Protein AF-A0AAU8P8X8-F1 (afdb_monomer_lite)

Structure (mmCIF, N/CA/C/O backbone):
data_AF-A0AAU8P8X8-F1
#
_entry.id   AF-A0AAU8P8X8-F1
#
loop_
_atom_site.group_PDB
_atom_site.id
_atom_site.type_symbol
_atom_site.label_atom_id
_atom_site.label_alt_id
_atom_site.label_comp_id
_atom_site.label_asym_id
_atom_site.label_entity_id
_atom_site.label_seq_id
_atom_site.pdbx_PDB_ins_code
_atom_site.Cartn_x
_atom_site.Cartn_y
_atom_site.Cartn_z
_atom_site.occupancy
_atom_site.B_iso_or_equiv
_atom_site.auth_seq_id
_atom_site.auth_comp_id
_atom_site.auth_asym_id
_atom_site.auth_atom_id
_atom_site.pdbx_PDB_model_num
ATOM 1 N N . MET A 1 1 ? 14.421 7.468 -4.360 1.00 75.25 1 MET A N 1
ATOM 2 C CA . MET A 1 1 ? 14.892 6.164 -4.873 1.00 75.25 1 MET A CA 1
ATOM 3 C C . MET A 1 1 ? 14.722 5.096 -3.799 1.00 75.25 1 MET A C 1
ATOM 5 O O . MET A 1 1 ? 15.163 5.317 -2.673 1.00 75.25 1 MET A O 1
ATOM 9 N N . LYS A 1 2 ? 14.076 3.968 -4.122 1.00 85.50 2 LYS A N 1
ATOM 10 C CA . LYS A 1 2 ? 13.924 2.804 -3.226 1.00 85.50 2 LYS A CA 1
ATOM 11 C C . LYS A 1 2 ? 15.064 1.788 -3.451 1.00 85.50 2 LYS A C 1
ATOM 13 O O . LYS A 1 2 ? 15.650 1.798 -4.534 1.00 85.50 2 LYS A O 1
ATOM 18 N N . PRO A 1 3 ? 15.394 0.924 -2.474 1.00 87.62 3 PRO A N 1
ATOM 19 C CA . PRO A 1 3 ? 16.384 -0.136 -2.674 1.00 87.62 3 PRO A CA 1
ATOM 20 C C . PRO A 1 3 ? 15.912 -1.183 -3.694 1.00 87.62 3 PRO A C 1
ATOM 22 O O . PRO A 1 3 ? 14.714 -1.343 -3.916 1.00 87.62 3 PRO A O 1
ATOM 25 N N . ASP A 1 4 ? 16.860 -1.901 -4.301 1.00 87.75 4 ASP A N 1
ATOM 26 C CA . ASP A 1 4 ? 16.563 -2.881 -5.357 1.00 87.75 4 ASP A CA 1
ATOM 27 C C . ASP A 1 4 ? 16.026 -4.213 -4.836 1.00 87.75 4 ASP A C 1
ATOM 29 O O . ASP A 1 4 ? 15.094 -4.784 -5.393 1.00 87.75 4 ASP A O 1
ATOM 33 N N . TYR A 1 5 ? 16.620 -4.705 -3.746 1.00 92.25 5 TYR A N 1
ATOM 34 C CA . TYR A 1 5 ? 16.366 -6.040 -3.200 1.00 92.25 5 TYR A CA 1
ATOM 35 C C . TYR A 1 5 ? 16.550 -7.183 -4.219 1.00 92.25 5 TYR A C 1
ATOM 37 O O . TYR A 1 5 ? 15.920 -8.233 -4.091 1.00 92.25 5 TYR A O 1
ATOM 45 N N . ASP A 1 6 ? 17.406 -7.011 -5.233 1.00 90.50 6 ASP A N 1
ATOM 46 C CA . ASP A 1 6 ? 17.715 -8.047 -6.235 1.00 90.50 6 ASP A CA 1
ATOM 47 C C . ASP A 1 6 ? 18.269 -9.331 -5.613 1.00 90.50 6 ASP A C 1
ATOM 49 O O . ASP A 1 6 ? 17.989 -10.433 -6.084 1.00 90.50 6 ASP A O 1
ATOM 53 N N . ASP A 1 7 ? 19.006 -9.214 -4.512 1.00 93.62 7 ASP A N 1
ATOM 54 C CA . ASP A 1 7 ? 19.507 -10.342 -3.731 1.00 93.62 7 ASP A CA 1
ATOM 55 C C . ASP A 1 7 ? 18.378 -11.223 -3.167 1.00 93.62 7 ASP A C 1
ATOM 57 O O . ASP A 1 7 ? 18.555 -12.436 -3.031 1.00 93.62 7 ASP A O 1
ATOM 61 N N . ILE A 1 8 ? 17.213 -10.631 -2.888 1.00 93.44 8 ILE A N 1
ATOM 62 C CA . ILE A 1 8 ? 16.004 -11.318 -2.420 1.00 93.44 8 ILE A CA 1
ATOM 63 C C . ILE A 1 8 ? 15.128 -11.744 -3.608 1.00 93.44 8 ILE A C 1
ATOM 65 O O . ILE A 1 8 ? 14.760 -12.918 -3.701 1.00 93.44 8 ILE A O 1
ATOM 69 N N . LYS A 1 9 ? 14.822 -10.825 -4.538 1.00 93.00 9 LYS A N 1
ATOM 70 C CA . LYS A 1 9 ? 13.956 -11.077 -5.710 1.00 93.00 9 LYS A CA 1
ATOM 71 C C . LYS A 1 9 ? 14.508 -12.190 -6.603 1.00 93.00 9 LYS A C 1
ATOM 73 O O . LYS A 1 9 ? 13.758 -13.050 -7.046 1.00 93.00 9 LYS A O 1
ATOM 78 N N . SER A 1 10 ? 15.827 -12.256 -6.800 1.00 93.62 10 SER A N 1
ATOM 79 C CA . SER A 1 10 ? 16.460 -13.325 -7.594 1.00 93.62 10 SER A CA 1
ATOM 80 C C . SER A 1 10 ? 16.278 -14.731 -7.008 1.00 93.62 10 SER A C 1
ATOM 82 O O . SER A 1 10 ? 16.434 -15.715 -7.727 1.00 93.62 10 SER A O 1
ATOM 84 N N . ARG A 1 11 ? 15.949 -14.843 -5.713 1.00 95.81 11 ARG A N 1
ATOM 85 C CA . ARG A 1 11 ? 15.767 -16.123 -5.009 1.00 95.81 11 ARG A CA 1
ATOM 86 C C . ARG A 1 11 ? 14.304 -16.517 -4.852 1.00 95.81 11 ARG A C 1
ATOM 88 O O . ARG A 1 11 ? 14.003 -17.706 -4.873 1.00 95.81 11 ARG A O 1
ATOM 95 N N . LEU A 1 12 ? 13.426 -15.538 -4.640 1.00 95.19 12 LEU A N 1
ATOM 96 C CA . LEU A 1 12 ? 12.013 -15.760 -4.306 1.00 95.19 12 LEU A CA 1
ATOM 97 C C . LEU A 1 12 ? 11.048 -15.381 -5.441 1.00 95.19 12 LEU A C 1
ATOM 99 O O . LEU A 1 12 ? 9.869 -15.713 -5.364 1.00 95.19 12 LEU A O 1
ATOM 103 N N . GLY A 1 13 ? 11.544 -14.747 -6.506 1.00 94.12 13 GLY A N 1
ATOM 104 C CA . GLY A 1 13 ? 10.750 -14.284 -7.640 1.00 94.12 13 GLY A CA 1
ATOM 105 C C . GLY A 1 13 ? 10.164 -12.888 -7.433 1.00 94.12 13 GLY A C 1
ATOM 106 O O . GLY A 1 13 ? 10.680 -12.078 -6.663 1.00 94.12 13 GLY A O 1
ATOM 107 N N . GLU A 1 14 ? 9.083 -12.599 -8.159 1.00 93.06 14 GLU A N 1
ATOM 108 C CA . GLU A 1 14 ? 8.355 -11.335 -8.033 1.00 93.06 14 GLU A CA 1
ATOM 109 C C . GLU A 1 14 ? 7.545 -11.310 -6.723 1.00 93.06 14 GLU A C 1
ATOM 111 O O . GLU A 1 14 ? 6.851 -12.283 -6.411 1.00 93.06 14 GLU A O 1
ATOM 116 N N . PRO A 1 15 ? 7.617 -10.222 -5.941 1.00 96.50 15 PRO A N 1
ATOM 117 C CA . PRO A 1 15 ? 6.868 -10.103 -4.698 1.00 96.50 15 PRO A CA 1
ATOM 118 C C . PRO A 1 15 ? 5.374 -9.887 -4.943 1.00 96.50 15 PRO A C 1
ATOM 120 O O . PRO A 1 15 ? 4.956 -9.349 -5.968 1.00 96.50 15 PRO A O 1
ATOM 123 N N . LEU A 1 16 ? 4.564 -10.254 -3.950 1.00 97.69 16 LEU A N 1
ATOM 124 C CA . LEU A 1 16 ? 3.117 -10.035 -3.971 1.00 97.69 16 LEU A CA 1
ATOM 125 C C . LEU A 1 16 ? 2.761 -8.564 -3.737 1.00 97.69 16 LEU A C 1
ATOM 127 O O . LEU A 1 16 ? 1.784 -8.068 -4.290 1.00 97.69 16 LEU A O 1
ATOM 131 N N . TRP A 1 17 ? 3.533 -7.878 -2.895 1.00 97.94 17 TRP A N 1
ATOM 132 C CA . TRP A 1 17 ? 3.384 -6.453 -2.609 1.00 97.94 17 TRP A CA 1
ATOM 133 C C . TRP A 1 17 ? 4.662 -5.889 -1.972 1.00 97.94 17 TRP A C 1
ATOM 135 O O . TRP A 1 17 ? 5.571 -6.637 -1.609 1.00 97.94 17 TRP A O 1
ATOM 145 N N . TYR A 1 18 ? 4.738 -4.567 -1.828 1.00 97.62 18 TYR A N 1
ATOM 146 C CA . TYR A 1 18 ? 5.850 -3.873 -1.168 1.00 97.62 18 TYR A CA 1
ATOM 147 C C . TYR A 1 18 ? 5.357 -3.024 0.002 1.00 97.62 18 TYR A C 1
ATOM 149 O O . TYR A 1 18 ? 4.283 -2.440 -0.081 1.00 97.62 18 TYR A O 1
ATOM 157 N N . ASP A 1 19 ? 6.129 -2.908 1.081 1.00 96.19 19 ASP A N 1
ATOM 158 C CA . ASP A 1 19 ? 5.796 -1.957 2.153 1.00 96.19 19 ASP A CA 1
ATOM 159 C C . ASP A 1 19 ? 6.145 -0.504 1.789 1.00 96.19 19 ASP A C 1
ATOM 161 O O . ASP A 1 19 ? 6.733 -0.243 0.740 1.00 96.19 19 ASP A O 1
ATOM 165 N N . ARG A 1 20 ? 5.847 0.458 2.674 1.00 94.19 20 ARG A N 1
ATOM 166 C CA . ARG A 1 20 ? 6.092 1.894 2.436 1.00 94.19 20 ARG A CA 1
ATOM 167 C C . ARG A 1 20 ? 7.555 2.249 2.129 1.00 94.19 20 ARG A C 1
ATOM 169 O O . ARG A 1 20 ? 7.844 3.329 1.606 1.00 94.19 20 ARG A O 1
ATOM 176 N N . HIS A 1 21 ? 8.504 1.370 2.442 1.00 92.94 21 HIS A N 1
ATOM 177 C CA . HIS A 1 21 ? 9.934 1.554 2.203 1.00 92.94 21 HIS A CA 1
ATOM 178 C C . HIS A 1 21 ? 10.432 0.816 0.953 1.00 92.94 21 HIS A C 1
ATOM 180 O O . HIS A 1 21 ? 11.617 0.903 0.634 1.00 92.94 21 HIS A O 1
ATOM 186 N N . GLY A 1 22 ? 9.542 0.169 0.197 1.00 93.69 22 GLY A N 1
ATOM 187 C CA . GLY A 1 22 ? 9.899 -0.617 -0.979 1.00 93.69 22 GLY A CA 1
ATOM 188 C C . GLY A 1 22 ? 10.438 -2.000 -0.642 1.00 93.69 22 GLY A C 1
ATOM 189 O O . GLY A 1 22 ? 11.049 -2.615 -1.511 1.00 93.69 22 GLY A O 1
ATOM 190 N N . VAL A 1 23 ? 10.234 -2.499 0.582 1.00 95.56 23 VAL A N 1
ATOM 191 C CA . VAL A 1 23 ? 10.660 -3.853 0.956 1.00 95.56 23 VAL A CA 1
ATOM 192 C C . VAL A 1 23 ? 9.693 -4.867 0.337 1.00 95.56 23 VAL A C 1
ATOM 194 O O . VAL A 1 23 ? 8.489 -4.766 0.589 1.00 95.56 23 VAL A O 1
ATOM 197 N N . PRO A 1 24 ? 10.177 -5.852 -0.441 1.00 96.81 24 PRO A N 1
ATOM 198 C CA . PRO A 1 24 ? 9.331 -6.870 -1.057 1.00 96.81 24 PRO A CA 1
ATOM 199 C C . PRO A 1 24 ? 8.720 -7.816 -0.014 1.00 96.81 24 PRO A C 1
ATOM 201 O O . PRO A 1 24 ? 9.389 -8.242 0.932 1.00 96.81 24 PRO A O 1
ATOM 204 N N . ARG A 1 25 ? 7.452 -8.183 -0.212 1.00 97.31 25 ARG A N 1
ATOM 205 C CA . ARG A 1 25 ? 6.686 -9.108 0.633 1.00 97.31 25 ARG A CA 1
ATOM 206 C C . ARG A 1 25 ? 6.129 -10.251 -0.211 1.00 97.31 25 ARG A C 1
ATOM 208 O O . ARG A 1 25 ? 5.607 -10.031 -1.302 1.00 97.31 25 ARG A O 1
ATOM 215 N N . TYR A 1 26 ? 6.257 -11.470 0.307 1.00 96.94 26 TYR A N 1
ATOM 216 C CA . TYR A 1 26 ? 5.925 -12.709 -0.411 1.00 96.94 26 TYR A CA 1
ATOM 217 C C . TYR A 1 26 ? 4.751 -13.477 0.210 1.00 96.94 26 TYR A C 1
ATOM 219 O O . TYR A 1 26 ? 4.274 -14.435 -0.388 1.00 96.94 26 TYR A O 1
ATOM 227 N N . ASP A 1 27 ? 4.260 -13.029 1.367 1.00 97.31 27 ASP A N 1
ATOM 228 C CA . ASP A 1 27 ? 3.034 -13.532 1.989 1.00 97.31 27 ASP A CA 1
ATOM 229 C C . ASP A 1 27 ? 1.834 -12.638 1.634 1.00 97.31 27 ASP A C 1
ATOM 231 O O . ASP A 1 27 ? 2.023 -11.451 1.320 1.00 97.31 27 ASP A O 1
ATOM 235 N N . PRO A 1 28 ? 0.596 -13.171 1.685 1.00 97.75 28 PRO A N 1
ATOM 236 C CA . PRO A 1 28 ? -0.611 -12.371 1.521 1.00 97.75 28 PRO A CA 1
ATOM 237 C C . PRO A 1 28 ? -0.618 -11.152 2.447 1.00 97.75 28 PRO A C 1
ATOM 239 O O . PRO A 1 28 ? -0.146 -11.210 3.579 1.00 97.75 28 PRO A O 1
ATOM 242 N N . PHE A 1 29 ? -1.147 -10.036 1.950 1.00 97.94 29 PHE A N 1
ATOM 243 C CA . PHE A 1 29 ? -1.166 -8.792 2.706 1.00 97.94 29 PHE A CA 1
ATOM 244 C C . PHE A 1 29 ? -2.020 -8.904 3.976 1.00 97.94 29 PHE A C 1
ATOM 246 O O . PHE A 1 29 ? -3.189 -9.287 3.923 1.00 97.94 29 PHE A O 1
ATOM 253 N N . GLU A 1 30 ? -1.450 -8.462 5.096 1.00 96.44 30 GLU A N 1
ATOM 254 C CA . GLU A 1 30 ? -2.165 -8.202 6.341 1.00 96.44 30 GLU A CA 1
ATOM 255 C C . GLU A 1 30 ? -1.703 -6.859 6.930 1.00 96.44 30 GLU A C 1
ATOM 257 O O . GLU A 1 30 ? -0.499 -6.588 6.972 1.00 96.44 30 GLU A O 1
ATOM 262 N N . PRO A 1 31 ? -2.607 -6.020 7.473 1.00 95.44 31 PRO A N 1
ATOM 263 C CA . PRO A 1 31 ? -2.235 -4.705 8.007 1.00 95.44 31 PRO A CA 1
ATOM 264 C C . PRO A 1 31 ? -1.287 -4.789 9.217 1.00 95.44 31 PRO A C 1
ATOM 266 O O . PRO A 1 31 ? -0.565 -3.842 9.515 1.00 95.44 31 PRO A O 1
ATOM 269 N N . GLY A 1 32 ? -1.247 -5.935 9.908 1.00 93.88 32 GLY A N 1
ATOM 270 C CA . GLY A 1 32 ? -0.298 -6.195 10.993 1.00 93.88 32 GLY A CA 1
ATOM 271 C C . GLY A 1 32 ? 1.158 -6.352 10.542 1.00 93.88 32 GLY A C 1
ATOM 272 O O . GLY A 1 32 ? 2.045 -6.307 11.388 1.00 93.88 32 GLY A O 1
ATOM 273 N N . MET A 1 33 ? 1.407 -6.513 9.239 1.00 94.94 33 MET A N 1
ATOM 274 C CA . MET A 1 33 ? 2.753 -6.602 8.662 1.00 94.94 33 MET A CA 1
ATOM 275 C C . MET A 1 33 ? 3.381 -5.229 8.372 1.00 94.94 33 MET A C 1
ATOM 277 O O . MET A 1 33 ? 4.558 -5.162 8.015 1.00 94.94 33 MET A O 1
ATOM 281 N N . CYS A 1 34 ? 2.608 -4.147 8.500 1.00 93.94 34 CYS A N 1
ATOM 282 C CA . CYS A 1 34 ? 3.070 -2.766 8.351 1.00 93.94 34 CYS A CA 1
ATOM 283 C C . CYS A 1 34 ? 3.617 -2.209 9.682 1.00 93.94 34 CYS A C 1
ATOM 285 O O . CYS A 1 34 ? 3.885 -2.958 10.625 1.00 93.94 34 CYS A O 1
ATOM 287 N N . GLY A 1 35 ? 3.816 -0.890 9.773 1.00 90.69 35 GLY A N 1
ATOM 288 C CA . GLY A 1 35 ? 4.346 -0.240 10.970 1.00 90.69 35 GLY A CA 1
ATOM 289 C C . GLY A 1 35 ? 3.602 -0.616 12.260 1.00 90.69 35 GLY A C 1
ATOM 290 O O . GLY A 1 35 ? 2.377 -0.553 12.352 1.00 90.69 35 GLY A O 1
ATOM 291 N N . VAL A 1 36 ? 4.351 -0.952 13.317 1.00 89.75 36 VAL A N 1
ATOM 292 C CA . VAL A 1 36 ? 3.779 -1.340 14.626 1.00 89.75 36 VAL A CA 1
ATOM 293 C C . VAL A 1 36 ? 2.978 -0.212 15.296 1.00 89.75 36 VAL A C 1
ATOM 295 O O . VAL A 1 36 ? 2.104 -0.478 16.127 1.00 89.75 36 VAL A O 1
ATOM 298 N N . TYR A 1 37 ? 3.249 1.039 14.923 1.00 89.06 37 TYR A N 1
ATOM 299 C CA . TYR A 1 37 ? 2.549 2.232 15.403 1.00 89.06 37 TYR A CA 1
ATOM 300 C C . TYR A 1 37 ? 1.557 2.808 14.389 1.00 89.06 37 TYR A C 1
ATOM 302 O O . TYR A 1 37 ? 0.952 3.838 14.671 1.00 89.06 37 TYR A O 1
ATOM 310 N N . ALA A 1 38 ? 1.363 2.146 13.246 1.00 91.38 38 ALA A N 1
ATOM 311 C CA . ALA A 1 38 ? 0.417 2.594 12.240 1.00 91.38 38 ALA A CA 1
ATOM 312 C C . ALA A 1 38 ? -1.003 2.646 12.817 1.00 91.38 38 ALA A C 1
ATOM 314 O O . ALA A 1 38 ? -1.473 1.677 13.419 1.00 91.38 38 ALA A O 1
ATOM 315 N N . GLU A 1 39 ? -1.684 3.769 12.619 1.00 90.88 39 GLU A N 1
ATOM 316 C CA . GLU A 1 39 ? -3.108 3.941 12.913 1.00 90.88 39 GLU A CA 1
ATOM 317 C C . GLU A 1 39 ? -3.961 3.657 11.678 1.00 90.88 39 GLU A C 1
ATOM 319 O O . GLU A 1 39 ? -5.054 3.101 11.800 1.00 90.88 39 GLU A O 1
ATOM 324 N N . TYR A 1 40 ? -3.421 3.949 10.494 1.00 92.88 40 TYR A N 1
ATOM 325 C CA . TYR A 1 40 ? -4.040 3.660 9.208 1.00 92.88 40 TYR A CA 1
ATOM 326 C C . TYR A 1 40 ? -3.084 2.880 8.319 1.00 92.88 40 TYR A C 1
ATOM 328 O O . TYR A 1 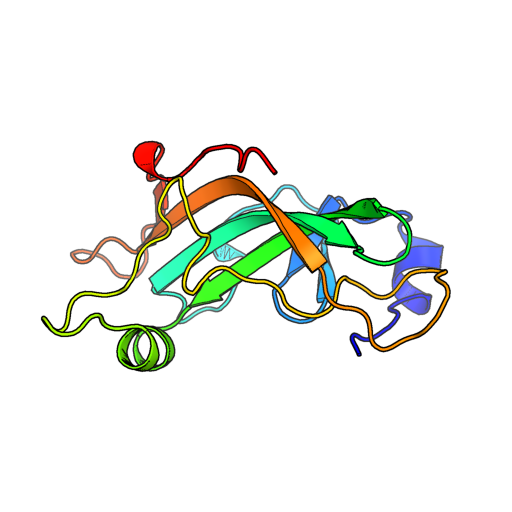40 ? -1.883 3.146 8.308 1.00 92.88 40 TYR A O 1
ATOM 336 N N . VAL A 1 41 ? -3.630 1.945 7.546 1.00 95.50 41 VAL A N 1
ATOM 337 C CA . VAL A 1 41 ? -2.898 1.207 6.515 1.00 95.50 41 VAL A CA 1
ATOM 338 C C . VAL A 1 41 ? -3.769 1.113 5.273 1.00 95.50 41 VAL A C 1
ATOM 340 O O . VAL A 1 41 ? -4.916 0.668 5.344 1.00 95.50 41 VAL A O 1
ATOM 343 N N . ALA A 1 42 ? -3.213 1.480 4.127 1.00 96.50 42 ALA A N 1
ATOM 344 C CA . ALA A 1 42 ? -3.833 1.277 2.831 1.00 96.50 42 ALA A CA 1
ATOM 345 C C . ALA A 1 42 ? -2.960 0.366 1.968 1.00 96.50 42 ALA A C 1
ATOM 347 O O . ALA A 1 42 ? -1.765 0.611 1.815 1.00 96.50 42 ALA A O 1
ATOM 348 N N . LEU A 1 43 ? -3.572 -0.658 1.377 1.00 98.06 43 LEU A N 1
ATOM 349 C CA . LEU A 1 43 ? -2.993 -1.395 0.261 1.00 98.06 43 LEU A CA 1
ATOM 350 C C . LEU A 1 43 ? -3.437 -0.709 -1.028 1.00 98.06 43 LEU A C 1
ATOM 352 O O . LEU A 1 43 ? -4.634 -0.557 -1.274 1.00 98.06 43 LEU A O 1
ATOM 356 N N . LEU A 1 44 ? -2.479 -0.298 -1.841 1.00 97.19 44 LEU A N 1
ATOM 357 C CA . LEU A 1 44 ? -2.670 0.489 -3.047 1.00 97.19 44 LEU A CA 1
ATOM 358 C C . LEU A 1 44 ? -2.240 -0.311 -4.273 1.00 97.19 44 LEU A C 1
ATOM 360 O O . LEU A 1 44 ? -1.279 -1.078 -4.218 1.00 97.19 44 LEU A O 1
ATOM 364 N N . GLU A 1 45 ? -2.907 -0.070 -5.395 1.00 97.44 45 GLU A N 1
ATOM 365 C CA . GLU A 1 45 ? -2.319 -0.288 -6.714 1.00 97.44 45 GLU A CA 1
ATOM 366 C C . GLU A 1 45 ? -1.793 1.059 -7.209 1.00 97.44 45 GLU A C 1
ATOM 368 O O . GLU A 1 45 ? -2.539 2.040 -7.271 1.00 97.44 45 GLU A O 1
ATOM 373 N N . ILE A 1 46 ? -0.508 1.108 -7.543 1.00 95.69 46 ILE A N 1
ATOM 374 C CA . ILE A 1 46 ? 0.148 2.285 -8.114 1.00 95.69 46 ILE A CA 1
ATOM 375 C C . ILE A 1 46 ? 0.687 1.961 -9.505 1.00 95.69 46 ILE A C 1
ATOM 377 O O . ILE A 1 46 ? 0.995 0.803 -9.791 1.00 95.69 46 ILE A O 1
ATOM 381 N N . ALA A 1 47 ? 0.875 2.977 -10.341 1.00 94.81 47 ALA A N 1
ATOM 382 C CA . ALA A 1 47 ? 1.567 2.860 -11.619 1.00 94.81 47 ALA A CA 1
ATOM 383 C C . ALA A 1 47 ? 2.766 3.808 -11.678 1.00 94.81 47 ALA A C 1
ATOM 385 O O . ALA A 1 47 ? 2.681 4.972 -11.292 1.00 94.81 47 ALA A O 1
ATOM 386 N N . CYS A 1 48 ? 3.897 3.317 -12.180 1.00 93.44 48 CYS A N 1
ATOM 387 C CA . CYS A 1 48 ? 5.046 4.162 -12.489 1.00 93.44 48 CYS A CA 1
ATOM 388 C C . CYS A 1 48 ? 4.673 5.168 -13.587 1.00 93.44 48 CYS A C 1
ATOM 390 O O . CYS A 1 48 ? 4.269 4.754 -14.673 1.00 93.44 48 CYS A O 1
ATOM 392 N N . GLN A 1 49 ? 4.874 6.467 -13.351 1.00 91.81 49 GLN A N 1
ATOM 393 C CA . GLN A 1 49 ? 4.546 7.511 -14.333 1.00 91.81 49 GLN A CA 1
ATOM 394 C C . GLN A 1 49 ? 5.371 7.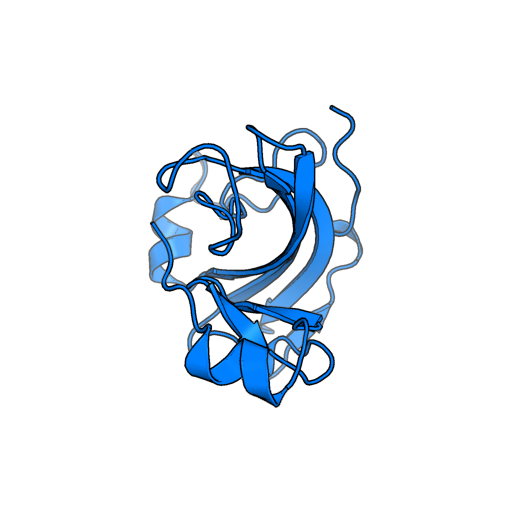413 -15.629 1.00 91.81 49 GLN A C 1
ATOM 396 O O . GLN A 1 49 ? 4.936 7.889 -16.674 1.00 91.81 49 GLN A O 1
ATOM 401 N N . ALA A 1 50 ? 6.557 6.796 -15.584 1.00 90.88 50 ALA A N 1
ATOM 402 C CA . ALA A 1 50 ? 7.458 6.716 -16.735 1.00 90.88 50 ALA A CA 1
ATOM 403 C C . ALA A 1 50 ? 7.174 5.525 -17.665 1.00 90.88 50 ALA A C 1
ATOM 405 O O . ALA A 1 50 ? 7.245 5.667 -18.883 1.00 90.88 50 ALA A O 1
ATOM 406 N N . CYS A 1 51 ? 6.882 4.344 -17.110 1.00 91.69 51 CYS A N 1
ATOM 407 C CA . CYS A 1 51 ? 6.695 3.116 -17.896 1.00 91.69 51 CYS A CA 1
ATOM 408 C C . CYS A 1 51 ? 5.315 2.467 -17.732 1.00 91.69 51 CYS A C 1
ATOM 410 O O . CYS A 1 51 ? 5.027 1.472 -18.393 1.00 91.69 51 CYS A O 1
ATOM 412 N N . GLY A 1 52 ? 4.472 2.976 -16.831 1.00 92.25 52 GLY A N 1
ATOM 413 C CA . GLY A 1 52 ? 3.143 2.434 -16.553 1.00 92.25 52 GLY A CA 1
ATOM 414 C C . GLY A 1 52 ? 3.129 1.095 -15.809 1.00 92.25 52 GLY A C 1
ATOM 415 O O . GLY A 1 52 ? 2.044 0.563 -15.569 1.00 92.25 52 GLY A O 1
ATOM 416 N N . ARG A 1 53 ? 4.289 0.528 -15.428 1.00 93.50 53 ARG A N 1
ATOM 417 C CA . ARG A 1 53 ? 4.338 -0.724 -14.651 1.00 93.50 53 ARG A CA 1
ATOM 418 C C . ARG A 1 53 ? 3.581 -0.539 -13.339 1.00 93.50 53 ARG A C 1
ATOM 420 O O . ARG A 1 53 ? 3.782 0.459 -12.643 1.00 93.50 53 ARG A O 1
ATOM 427 N N . ARG A 1 54 ? 2.718 -1.507 -13.028 1.00 95.69 54 ARG A N 1
ATOM 428 C CA . ARG A 1 54 ? 1.875 -1.496 -11.834 1.00 95.69 54 ARG A CA 1
ATOM 429 C C . ARG A 1 54 ? 2.514 -2.255 -10.687 1.00 95.69 54 ARG A C 1
ATOM 431 O O . ARG A 1 54 ? 3.180 -3.266 -10.908 1.00 95.69 54 ARG A O 1
ATOM 438 N N . PHE A 1 55 ? 2.274 -1.770 -9.478 1.00 96.19 55 PHE A N 1
ATOM 439 C CA . PHE A 1 55 ? 2.761 -2.372 -8.246 1.00 96.19 55 PHE A CA 1
ATOM 440 C C . PHE A 1 55 ? 1.668 -2.355 -7.190 1.00 96.19 55 PHE A C 1
ATOM 442 O O . PHE A 1 55 ? 0.941 -1.371 -7.051 1.00 96.19 55 PHE A O 1
ATOM 449 N N . THR A 1 56 ? 1.608 -3.426 -6.408 1.00 98.06 56 THR A N 1
ATOM 450 C CA . THR A 1 56 ? 0.825 -3.460 -5.179 1.00 98.06 56 THR A CA 1
ATOM 451 C C . THR A 1 56 ? 1.717 -3.017 -4.026 1.00 98.06 56 THR A C 1
ATOM 453 O O . THR A 1 56 ? 2.781 -3.596 -3.802 1.00 98.06 56 THR A O 1
ATOM 456 N N . VAL A 1 57 ? 1.322 -1.968 -3.310 1.00 97.81 57 VAL A N 1
ATOM 457 C CA . VAL A 1 57 ? 2.148 -1.353 -2.263 1.00 97.81 57 VAL A CA 1
ATOM 458 C C . VAL A 1 57 ? 1.324 -0.988 -1.036 1.00 97.81 57 VAL A C 1
ATOM 460 O O . VAL A 1 57 ? 0.161 -0.624 -1.161 1.00 97.81 57 VAL A O 1
ATOM 463 N N . ALA A 1 58 ? 1.914 -1.058 0.150 1.00 97.81 58 ALA A N 1
ATOM 464 C CA . ALA A 1 58 ? 1.288 -0.614 1.383 1.00 97.81 58 ALA A CA 1
ATOM 465 C C . ALA A 1 58 ? 1.807 0.771 1.783 1.00 97.81 58 ALA A C 1
ATOM 467 O O . ALA A 1 58 ? 3.011 1.029 1.758 1.00 97.81 58 ALA A O 1
ATOM 468 N N . VAL A 1 59 ? 0.891 1.644 2.190 1.00 95.25 59 VAL A N 1
ATOM 469 C CA . VAL A 1 59 ? 1.192 2.901 2.877 1.00 95.25 59 VAL A CA 1
ATOM 470 C C . VAL A 1 59 ? 0.577 2.826 4.260 1.00 95.25 59 VAL A C 1
ATOM 472 O O . VAL A 1 59 ? -0.611 2.539 4.399 1.00 95.25 59 VAL A O 1
ATOM 475 N N . ASP A 1 60 ? 1.383 3.096 5.275 1.00 94.12 60 ASP A N 1
ATOM 476 C CA . ASP A 1 60 ? 0.950 3.172 6.659 1.00 94.12 60 ASP A CA 1
ATOM 477 C C . ASP A 1 60 ? 1.297 4.530 7.263 1.00 94.12 60 ASP A C 1
ATOM 479 O O . ASP A 1 60 ? 2.323 5.120 6.918 1.00 94.12 60 ASP A O 1
ATOM 483 N N . LEU A 1 61 ? 0.400 5.028 8.116 1.00 91.50 61 LEU A N 1
ATOM 484 C CA . LEU A 1 61 ? 0.513 6.325 8.777 1.00 91.50 61 LEU A CA 1
ATOM 485 C C . LEU A 1 61 ? 0.362 6.147 10.282 1.00 91.50 61 LEU A C 1
ATOM 487 O O . LEU A 1 61 ? -0.616 5.548 10.745 1.00 91.50 61 LEU A O 1
ATOM 491 N N . ASP A 1 62 ? 1.304 6.694 11.043 1.00 89.25 62 ASP A N 1
ATOM 492 C CA . ASP A 1 62 ? 1.189 6.807 12.497 1.00 89.25 62 ASP A CA 1
ATOM 493 C C . ASP A 1 62 ? 0.454 8.089 12.935 1.00 89.25 62 ASP A C 1
ATOM 495 O O . ASP A 1 62 ? 0.100 8.953 12.127 1.00 89.25 62 ASP A O 1
ATOM 499 N N . SER A 1 63 ? 0.220 8.223 14.243 1.00 82.38 63 SER A N 1
ATOM 500 C CA . SER A 1 63 ? -0.480 9.376 14.820 1.00 82.38 63 SER A CA 1
ATOM 501 C C . SER A 1 63 ? 0.207 10.718 14.540 1.00 82.38 63 SER A C 1
ATOM 503 O O . SER A 1 63 ? -0.465 11.741 14.447 1.00 82.38 63 SER A O 1
ATOM 505 N N . VAL A 1 64 ? 1.541 10.744 14.444 1.00 83.38 64 VAL A N 1
ATOM 506 C CA . VAL A 1 64 ? 2.321 11.971 14.212 1.00 83.38 64 VAL A CA 1
ATOM 507 C C . VAL A 1 64 ? 2.202 12.387 12.752 1.00 83.38 64 VAL A C 1
ATOM 509 O O . VAL A 1 64 ? 1.934 13.552 12.463 1.00 83.38 64 VAL A O 1
ATOM 512 N N . GLU A 1 65 ? 2.332 11.434 11.834 1.00 83.75 65 GLU A N 1
ATOM 513 C CA . GLU A 1 65 ? 2.121 11.659 10.406 1.00 83.75 65 GLU A CA 1
ATOM 514 C C . GLU A 1 65 ? 0.686 12.134 10.145 1.00 83.75 65 GLU A C 1
ATOM 516 O O . GL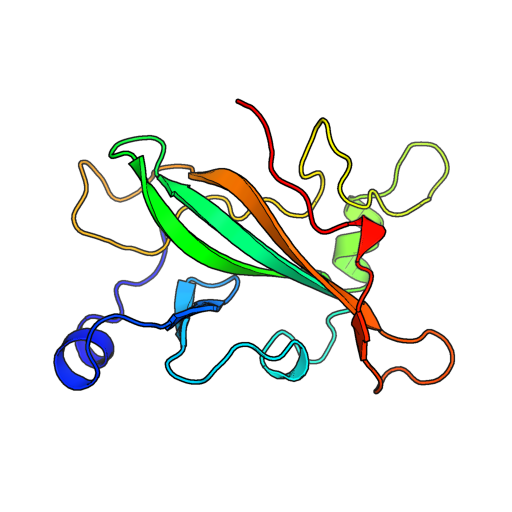U A 1 65 ? 0.482 13.092 9.401 1.00 83.75 65 GLU A O 1
ATOM 521 N N . CYS A 1 66 ? -0.303 11.571 10.843 1.00 77.50 66 CYS A N 1
ATOM 522 C CA . CYS A 1 66 ? -1.699 11.998 10.741 1.00 77.50 66 CYS A CA 1
ATOM 523 C C . CYS A 1 66 ? -1.933 13.466 11.128 1.00 77.50 66 CYS A C 1
ATOM 525 O O . CYS A 1 66 ? -2.833 14.085 10.561 1.00 77.50 66 CYS A O 1
ATOM 527 N N . VAL A 1 67 ? -1.144 14.044 12.045 1.00 73.69 67 VAL A N 1
ATOM 528 C CA . VAL A 1 67 ? -1.234 15.475 12.409 1.00 73.69 67 VAL A CA 1
ATOM 529 C C . VAL A 1 67 ? -0.810 16.366 11.242 1.00 73.69 67 VAL A C 1
ATOM 531 O O . VAL A 1 67 ? -1.438 17.393 10.990 1.00 73.69 67 VAL A O 1
ATOM 534 N N . GLY A 1 68 ? 0.221 15.961 10.496 1.00 70.06 68 GLY A N 1
ATOM 535 C CA . GLY A 1 68 ? 0.687 16.686 9.308 1.00 70.06 68 GLY A CA 1
ATOM 536 C C . GLY A 1 68 ? -0.321 16.689 8.156 1.00 70.06 68 GLY A C 1
ATOM 537 O O . GLY A 1 68 ? -0.243 17.541 7.273 1.00 70.06 68 GLY A O 1
ATOM 538 N N . TRP A 1 69 ? -1.289 15.774 8.194 1.00 72.00 69 TRP A N 1
ATOM 539 C CA . TRP A 1 69 ? -2.329 15.603 7.185 1.00 72.00 69 TRP A CA 1
ATOM 540 C C . TRP A 1 69 ? -3.717 15.940 7.718 1.00 72.00 69 TRP A C 1
ATOM 542 O O . TRP A 1 69 ? -4.692 15.322 7.309 1.00 72.00 69 TRP A O 1
ATOM 552 N N . GLN A 1 70 ? -3.834 16.900 8.632 1.00 72.69 70 GLN A N 1
ATOM 553 C CA . GLN A 1 70 ? -5.137 17.409 9.052 1.00 72.69 70 GLN A CA 1
ATOM 554 C C . GLN A 1 70 ? -5.654 18.480 8.087 1.00 72.69 70 GLN A C 1
ATOM 556 O O . GLN A 1 70 ? -4.892 19.287 7.548 1.00 72.69 70 GLN A O 1
ATOM 561 N N . ASP A 1 71 ? -6.965 18.505 7.861 1.00 69.69 71 ASP A N 1
ATOM 562 C CA . ASP A 1 71 ? -7.604 19.618 7.171 1.00 69.69 71 ASP A CA 1
ATOM 563 C C . ASP A 1 71 ? -7.655 20.873 8.067 1.00 69.69 71 ASP A C 1
ATOM 565 O O . ASP A 1 71 ? -7.211 20.884 9.217 1.00 69.69 71 ASP A O 1
ATOM 569 N N . ARG A 1 72 ? -8.232 21.968 7.555 1.00 68.94 72 ARG A N 1
ATOM 570 C CA . ARG A 1 72 ? -8.361 23.227 8.316 1.00 68.94 72 ARG A CA 1
ATOM 571 C C . ARG A 1 72 ? -9.224 23.102 9.582 1.00 68.94 72 ARG A C 1
ATOM 573 O O . ARG A 1 72 ? -9.264 24.048 10.363 1.00 68.94 72 ARG A O 1
ATOM 580 N N . THR A 1 73 ? -9.924 21.982 9.763 1.00 68.06 73 THR A N 1
ATOM 581 C CA . THR A 1 73 ? -10.760 21.670 10.928 1.00 68.06 73 THR A CA 1
ATOM 582 C C . THR A 1 73 ? -10.063 20.748 11.933 1.00 68.06 73 THR A C 1
ATOM 584 O O . THR A 1 73 ? -10.607 20.514 13.010 1.00 68.06 73 THR A O 1
ATOM 587 N N . GLY A 1 74 ? -8.848 20.270 11.631 1.00 65.31 74 GLY A N 1
ATOM 588 C CA . GLY A 1 74 ? -8.085 19.370 12.499 1.00 65.31 74 GLY A CA 1
ATOM 589 C C . GLY A 1 74 ? -8.419 17.887 12.307 1.00 65.31 74 GLY A C 1
ATOM 590 O O . GLY A 1 74 ? -7.952 17.054 13.083 1.00 65.31 74 GLY A O 1
ATOM 591 N N . LEU A 1 75 ? -9.223 17.531 11.299 1.00 65.94 75 LEU A N 1
ATOM 592 C CA . LEU A 1 75 ? -9.563 16.140 10.995 1.00 65.94 75 LEU A CA 1
ATOM 593 C C . LEU A 1 75 ? -8.533 15.539 10.039 1.00 65.94 75 LEU A C 1
ATOM 595 O O . LEU A 1 75 ? -8.163 16.172 9.051 1.00 65.94 75 LEU A O 1
ATOM 599 N N . SER A 1 76 ? -8.079 14.313 10.318 1.00 66.94 76 SER A N 1
ATOM 600 C CA . SER A 1 76 ? -7.177 13.574 9.428 1.00 66.94 76 SER A CA 1
ATOM 601 C C . SER A 1 76 ? -7.776 13.457 8.023 1.00 66.94 76 SER A C 1
ATOM 603 O O . SER A 1 76 ? -8.915 13.020 7.856 1.00 66.94 76 SER A O 1
ATOM 6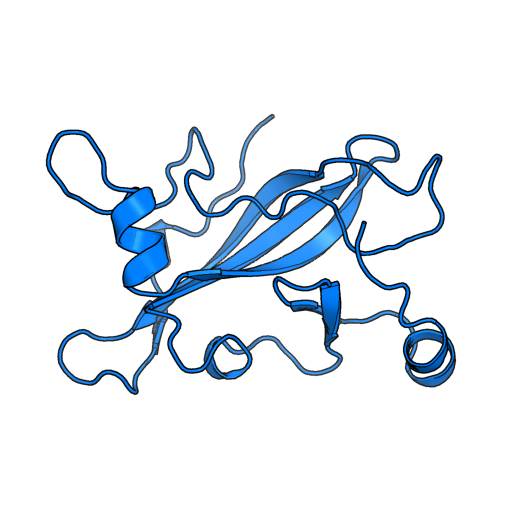05 N N . VAL A 1 77 ? -6.999 13.835 7.007 1.00 70.94 77 VAL A N 1
ATOM 606 C CA . VAL A 1 77 ? -7.370 13.762 5.591 1.00 70.94 77 VAL A CA 1
ATOM 607 C C . VAL A 1 77 ? -7.282 12.305 5.148 1.00 70.94 77 VAL A C 1
ATOM 609 O O . VAL A 1 77 ? -6.270 11.833 4.628 1.00 70.94 77 VAL A O 1
ATOM 612 N N . LEU A 1 78 ? -8.372 11.585 5.394 1.00 84.81 78 LEU A N 1
ATOM 613 C CA . LEU A 1 78 ? -8.636 10.275 4.813 1.00 84.81 78 LEU A CA 1
ATOM 614 C C . LEU A 1 78 ? -8.732 10.391 3.280 1.00 84.81 78 LEU A C 1
ATOM 616 O O . LEU A 1 78 ? -9.027 11.474 2.758 1.00 84.81 78 LEU A O 1
ATOM 620 N N . PRO A 1 79 ? -8.464 9.304 2.540 1.00 85.81 79 PRO A N 1
ATOM 621 C CA . PRO A 1 79 ? -8.518 9.346 1.089 1.00 85.81 79 PRO A CA 1
ATOM 622 C C . PRO A 1 79 ? -9.957 9.589 0.622 1.00 85.81 79 PRO A C 1
ATOM 624 O O . PRO A 1 79 ? -10.914 9.082 1.210 1.00 85.81 79 PRO A O 1
ATOM 627 N N . GLY A 1 80 ? -10.110 10.364 -0.448 1.00 84.62 80 GLY A N 1
ATOM 628 C CA . GLY A 1 80 ? -11.396 10.623 -1.093 1.00 84.62 80 GLY A CA 1
ATOM 629 C C . GLY A 1 80 ? -11.362 10.195 -2.552 1.00 84.62 80 GLY A C 1
ATOM 630 O O . GLY A 1 80 ? -10.287 10.077 -3.127 1.00 84.62 80 GLY A O 1
ATOM 631 N N . VAL A 1 81 ? -12.529 9.999 -3.165 1.00 82.38 81 VAL A N 1
ATOM 632 C CA . VAL A 1 81 ? -12.643 9.520 -4.558 1.00 82.38 81 VAL A CA 1
ATOM 633 C C . VAL A 1 81 ? -11.878 10.375 -5.574 1.00 82.38 81 VAL A C 1
ATOM 635 O O . VAL A 1 81 ? -11.377 9.847 -6.558 1.00 82.38 81 VAL A O 1
ATOM 638 N N . ASP A 1 82 ? -11.721 11.672 -5.299 1.00 82.44 82 ASP A N 1
ATOM 639 C CA . ASP A 1 82 ? -11.029 12.607 -6.193 1.00 82.44 82 ASP A CA 1
ATOM 640 C C . ASP A 1 82 ? -9.514 12.686 -5.947 1.00 82.44 82 ASP A C 1
ATOM 642 O O . ASP A 1 82 ? -8.776 13.196 -6.789 1.00 82.44 82 ASP A O 1
ATOM 646 N N . LYS A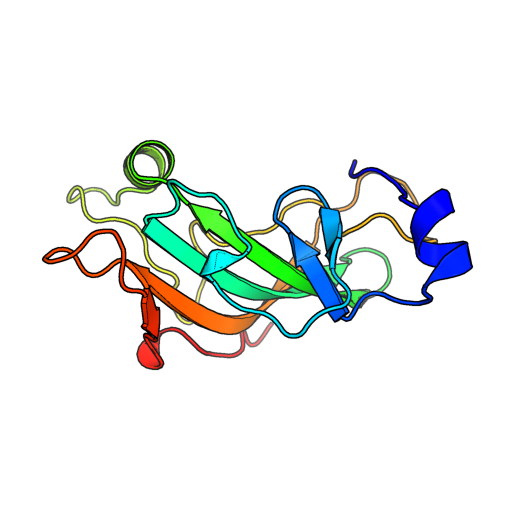 1 83 ? -9.028 12.268 -4.767 1.00 83.50 83 LYS A N 1
ATOM 647 C CA . LYS A 1 83 ? -7.605 12.372 -4.413 1.00 83.50 83 LYS A CA 1
ATOM 648 C C . LYS A 1 83 ? -7.172 11.400 -3.304 1.00 83.50 83 LYS A C 1
ATOM 650 O O . LYS A 1 83 ? -7.841 11.311 -2.271 1.00 83.50 83 LYS A O 1
ATOM 655 N N . PRO A 1 84 ? -5.974 10.796 -3.424 1.00 81.19 84 PRO A N 1
ATOM 656 C CA . PRO A 1 84 ? -5.438 9.870 -2.422 1.00 81.19 84 PRO A CA 1
ATOM 657 C C . PRO A 1 84 ? -5.058 10.512 -1.087 1.00 81.19 84 PRO A C 1
ATOM 659 O O . PRO A 1 84 ? -4.895 9.808 -0.092 1.00 81.19 84 PRO A O 1
ATOM 662 N N . GLY A 1 85 ? -4.942 11.842 -1.026 1.00 81.81 85 GLY A N 1
ATOM 663 C CA . GLY A 1 85 ? -4.582 12.541 0.207 1.00 81.81 85 GLY A CA 1
ATOM 664 C C . GLY A 1 85 ? -3.215 12.088 0.726 1.00 81.81 85 GLY A C 1
ATOM 665 O O . GLY A 1 85 ? -2.250 12.051 -0.035 1.00 81.81 85 GLY A O 1
ATOM 666 N N . ALA A 1 86 ? -3.152 11.725 2.008 1.00 83.94 86 ALA A N 1
ATOM 667 C CA . ALA A 1 86 ? -1.934 11.256 2.669 1.00 83.94 86 ALA A CA 1
ATOM 668 C C . ALA A 1 86 ? -1.441 9.874 2.186 1.00 83.94 86 ALA A C 1
ATOM 670 O O . ALA A 1 86 ? -0.339 9.457 2.532 1.00 83.94 86 ALA A O 1
ATOM 671 N N . PHE A 1 87 ? -2.239 9.156 1.389 1.00 87.50 87 PHE A N 1
ATOM 672 C CA . PHE A 1 87 ? -1.956 7.788 0.946 1.00 87.50 87 PHE A CA 1
ATOM 673 C C . PHE A 1 87 ? -1.312 7.753 -0.444 1.00 87.50 87 PHE A C 1
ATOM 675 O O . PHE A 1 87 ? -1.707 6.978 -1.312 1.00 87.50 87 PHE A O 1
ATOM 682 N N . CYS A 1 88 ? -0.317 8.611 -0.672 1.00 87.75 88 CYS A N 1
ATOM 683 C CA . CYS A 1 88 ? 0.539 8.560 -1.852 1.00 87.75 88 CYS A CA 1
ATOM 684 C C . CYS A 1 88 ? 1.840 7.805 -1.537 1.00 87.75 88 CYS A C 1
ATOM 686 O O . CYS A 1 88 ? 2.417 7.946 -0.462 1.00 87.75 88 CYS A O 1
ATOM 688 N N . TYR A 1 89 ? 2.309 6.982 -2.477 1.00 91.81 89 TYR A N 1
ATOM 689 C CA . TYR A 1 89 ? 3.502 6.154 -2.261 1.00 91.81 89 TYR A CA 1
ATOM 690 C C . TYR A 1 89 ? 4.816 6.882 -2.609 1.00 91.81 89 TYR A C 1
ATOM 692 O O . TYR A 1 89 ? 5.885 6.545 -2.095 1.00 91.81 89 TYR A O 1
ATOM 700 N N . GLY A 1 90 ? 4.734 7.914 -3.458 1.00 90.75 90 GLY A N 1
ATOM 701 C CA . GLY A 1 90 ? 5.895 8.637 -3.973 1.00 90.75 90 GLY A CA 1
ATOM 702 C C . GLY A 1 90 ? 6.593 7.833 -5.065 1.00 90.75 90 GLY A C 1
ATOM 703 O O . GLY A 1 90 ? 5.981 7.530 -6.090 1.00 90.75 90 GLY A O 1
ATOM 704 N N . ASP A 1 91 ? 7.862 7.487 -4.851 1.00 90.56 91 ASP A N 1
ATOM 705 C CA . ASP A 1 91 ? 8.633 6.705 -5.819 1.00 90.56 91 ASP A CA 1
ATOM 706 C C . ASP A 1 91 ? 8.182 5.234 -5.832 1.00 90.56 91 ASP A C 1
ATOM 708 O O . ASP A 1 91 ? 8.120 4.628 -4.755 1.00 90.56 91 ASP A O 1
ATOM 712 N N . PRO A 1 92 ? 7.928 4.619 -7.006 1.00 91.62 92 PRO A N 1
ATOM 713 C CA . PRO A 1 92 ? 7.579 3.207 -7.081 1.00 91.62 92 PRO A CA 1
ATOM 714 C C . PRO A 1 92 ? 8.737 2.328 -6.573 1.00 91.62 92 PRO A C 1
ATOM 716 O O . PRO A 1 92 ? 9.890 2.777 -6.512 1.00 91.62 92 PRO A O 1
ATOM 719 N N . PRO A 1 93 ? 8.465 1.056 -6.222 1.00 91.88 93 PRO A N 1
ATOM 720 C CA . PRO A 1 93 ? 9.518 0.076 -5.980 1.00 91.88 93 PRO A CA 1
ATOM 721 C C . PRO A 1 93 ? 10.528 0.057 -7.131 1.00 91.88 93 PRO A C 1
ATOM 723 O O . PRO A 1 93 ? 10.160 0.253 -8.296 1.00 91.88 93 PRO A O 1
ATOM 726 N N . ARG A 1 94 ? 11.809 -0.154 -6.812 1.00 88.69 94 ARG A N 1
ATOM 727 C CA . ARG A 1 94 ? 12.856 -0.148 -7.834 1.00 88.69 94 ARG A CA 1
ATOM 728 C C . ARG A 1 94 ? 12.628 -1.293 -8.818 1.00 88.69 94 ARG A C 1
ATOM 730 O O . ARG A 1 94 ? 12.376 -2.433 -8.433 1.00 88.69 94 ARG A O 1
ATOM 737 N N . HIS A 1 95 ? 12.682 -0.946 -10.093 1.00 88.62 95 HIS A N 1
ATOM 738 C CA . HIS A 1 95 ? 12.450 -1.838 -11.216 1.00 88.62 95 HIS A CA 1
ATOM 739 C C . HIS A 1 95 ? 13.241 -1.327 -12.418 1.00 88.62 95 HIS A C 1
ATOM 741 O O . HIS A 1 95 ? 13.635 -0.161 -12.455 1.00 88.62 95 HIS A O 1
ATOM 747 N N . GLU A 1 96 ? 13.440 -2.185 -13.412 1.00 84.94 96 GLU A N 1
ATOM 748 C CA . GLU A 1 96 ? 14.079 -1.811 -14.672 1.00 84.94 96 GLU A CA 1
ATOM 749 C C . GLU A 1 96 ? 13.226 -0.755 -15.400 1.00 84.94 96 GLU A C 1
ATOM 751 O O . GLU A 1 96 ? 12.179 -1.056 -15.977 1.00 84.94 96 GLU A O 1
ATOM 756 N N . CYS A 1 97 ? 13.643 0.510 -15.310 1.00 84.50 97 CYS A N 1
ATOM 757 C CA . CYS A 1 97 ? 12.944 1.671 -15.855 1.00 84.50 97 CYS A CA 1
ATOM 758 C C . CYS A 1 97 ? 13.933 2.703 -16.418 1.00 84.50 97 CYS A C 1
ATOM 760 O O . CYS A 1 97 ? 15.147 2.539 -16.336 1.00 84.50 97 CYS A O 1
ATOM 762 N N . ILE A 1 98 ? 13.398 3.794 -16.974 1.00 77.94 98 ILE A N 1
ATOM 763 C CA . ILE A 1 98 ? 14.139 4.868 -17.658 1.00 77.94 98 ILE A CA 1
ATOM 764 C C . ILE A 1 98 ? 15.021 5.683 -16.682 1.00 77.94 98 ILE A C 1
ATOM 766 O O . ILE A 1 98 ? 15.928 6.391 -17.114 1.00 77.94 98 ILE A O 1
ATOM 770 N N . GLY A 1 99 ? 14.802 5.578 -15.368 1.00 68.75 99 GLY A N 1
ATOM 771 C CA . GLY A 1 99 ? 15.652 6.199 -14.351 1.00 68.75 99 GLY A CA 1
ATOM 772 C C . GLY A 1 99 ? 15.216 5.871 -12.922 1.00 68.75 99 GLY A C 1
ATOM 773 O O . GLY A 1 99 ? 14.125 5.353 -12.697 1.00 68.75 99 GLY A O 1
ATOM 774 N N . ASP A 1 100 ? 16.072 6.191 -11.951 1.00 64.38 100 ASP A N 1
ATOM 775 C CA . ASP A 1 100 ? 15.902 5.773 -10.552 1.00 64.38 100 ASP A CA 1
ATOM 776 C C . ASP A 1 100 ? 15.089 6.762 -9.668 1.00 64.38 100 ASP A C 1
ATOM 778 O O . ASP A 1 100 ? 14.843 6.503 -8.483 1.00 64.38 100 ASP A O 1
ATOM 782 N N . THR A 1 101 ? 14.684 7.915 -10.210 1.00 64.38 101 THR A N 1
ATOM 783 C CA . THR A 1 101 ? 13.882 8.943 -9.514 1.00 64.38 101 THR A CA 1
ATOM 784 C C . THR A 1 101 ? 12.607 9.239 -10.298 1.00 64.38 101 THR A C 1
ATOM 786 O O . THR A 1 101 ? 12.549 10.205 -11.057 1.00 64.38 101 THR A O 1
ATOM 789 N N . MET A 1 102 ? 11.601 8.385 -10.149 1.00 79.25 102 MET A N 1
ATOM 790 C CA . MET A 1 102 ? 10.296 8.538 -10.797 1.00 79.25 102 MET A CA 1
ATOM 791 C C . MET A 1 102 ? 9.212 8.581 -9.736 1.00 79.25 102 MET A C 1
ATOM 793 O O . MET A 1 102 ? 9.341 7.893 -8.734 1.00 79.25 102 MET A O 1
ATOM 797 N N . SER A 1 103 ? 8.143 9.341 -9.961 1.00 87.31 103 SER A N 1
ATOM 798 C CA . SER A 1 103 ? 6.946 9.282 -9.122 1.00 87.31 103 SER A CA 1
ATOM 799 C C . SER A 1 103 ? 5.964 8.224 -9.635 1.00 87.31 103 SER A C 1
ATOM 801 O O . SER A 1 103 ? 6.103 7.682 -10.738 1.00 87.31 103 SER A O 1
ATOM 803 N N . SER A 1 104 ? 4.983 7.894 -8.803 1.00 90.94 104 SER A N 1
ATOM 804 C CA . SER A 1 104 ? 3.915 6.956 -9.128 1.00 90.94 104 SER A CA 1
ATOM 805 C C . SER A 1 104 ? 2.546 7.591 -8.939 1.00 90.94 104 SER A C 1
ATOM 807 O O . SER A 1 104 ? 2.336 8.373 -8.009 1.00 90.94 104 SER A O 1
ATOM 809 N N . ASP A 1 105 ? 1.621 7.227 -9.821 1.00 93.31 105 ASP A N 1
ATOM 810 C CA . ASP A 1 105 ? 0.212 7.569 -9.689 1.00 93.31 105 ASP A CA 1
ATOM 811 C C . ASP A 1 105 ? -0.490 6.501 -8.857 1.00 93.31 105 ASP A C 1
ATOM 813 O O . ASP A 1 105 ? -0.282 5.302 -9.062 1.00 93.31 105 ASP A O 1
ATOM 817 N N . VAL A 1 106 ? -1.342 6.927 -7.924 1.00 94.31 106 VAL A N 1
ATOM 818 C CA . VAL A 1 106 ? -2.219 6.006 -7.195 1.00 94.31 106 VAL A CA 1
ATOM 819 C C . VAL A 1 106 ? -3.391 5.655 -8.102 1.00 94.31 106 VAL A C 1
ATOM 821 O O . VAL A 1 106 ? -4.234 6.501 -8.379 1.00 94.31 106 VAL A O 1
ATOM 824 N N . CYS A 1 107 ? -3.450 4.406 -8.560 1.00 94.56 107 CYS A N 1
ATOM 825 C CA . CYS A 1 107 ? -4.520 3.920 -9.429 1.00 94.56 107 CYS A CA 1
ATOM 826 C C . CYS A 1 107 ? -5.746 3.492 -8.624 1.00 94.56 107 CYS A C 1
ATOM 828 O O . CYS A 1 107 ? -6.876 3.711 -9.048 1.00 94.56 107 CYS A O 1
ATOM 830 N N . ARG A 1 108 ? -5.540 2.871 -7.457 1.00 95.25 108 ARG A N 1
ATOM 831 C CA . ARG A 1 108 ? -6.629 2.329 -6.637 1.00 95.25 108 ARG A CA 1
ATOM 832 C C . ARG A 1 108 ? -6.213 2.172 -5.181 1.00 95.25 108 ARG A C 1
ATOM 834 O O . ARG A 1 108 ? -5.089 1.761 -4.902 1.00 95.25 108 ARG A O 1
ATOM 841 N N . ILE A 1 109 ? -7.155 2.373 -4.261 1.00 95.81 109 ILE A N 1
ATOM 842 C CA . ILE A 1 109 ? -7.075 1.808 -2.908 1.00 95.81 109 ILE A CA 1
ATOM 843 C C . ILE A 1 109 ? -7.737 0.425 -2.911 1.00 95.81 109 ILE A C 1
ATOM 845 O O . ILE A 1 109 ? -8.955 0.293 -3.034 1.00 95.81 109 ILE A O 1
ATOM 849 N N . VAL A 1 110 ? -6.926 -0.627 -2.821 1.00 96.88 110 VAL A N 1
ATOM 850 C CA . VAL A 1 110 ? -7.379 -2.026 -2.810 1.00 96.88 110 VAL A CA 1
ATOM 851 C C . VAL A 1 110 ? -8.016 -2.358 -1.464 1.00 96.88 110 VAL A C 1
ATOM 853 O O . VAL A 1 110 ? -9.123 -2.900 -1.397 1.00 96.88 110 VAL A O 1
ATOM 856 N N . GLU A 1 111 ? -7.326 -2.013 -0.378 1.00 97.38 111 GLU A N 1
ATOM 857 C CA . GLU A 1 111 ? -7.814 -2.195 0.983 1.00 97.38 111 GLU A CA 1
ATOM 858 C C . GLU A 1 111 ? -7.463 -0.993 1.847 1.00 97.38 111 GLU A C 1
ATOM 860 O O . GLU A 1 111 ? -6.388 -0.421 1.703 1.00 97.38 111 GLU A O 1
ATOM 865 N N . PHE A 1 112 ? -8.344 -0.657 2.785 1.00 96.25 112 PHE A N 1
ATOM 866 C CA . PHE A 1 112 ? -8.089 0.361 3.792 1.00 96.25 112 PHE A CA 1
ATOM 867 C C . PHE A 1 112 ? -8.426 -0.185 5.176 1.00 96.25 112 PHE A C 1
ATOM 869 O O . PHE A 1 112 ? -9.481 -0.799 5.386 1.00 96.25 112 PHE A O 1
ATOM 876 N N . TRP A 1 113 ? -7.526 0.052 6.118 1.00 95.56 113 TRP A N 1
ATOM 877 C CA . TRP A 1 113 ? -7.577 -0.463 7.472 1.00 95.56 113 TRP A CA 1
ATOM 878 C C . TRP A 1 113 ? -7.296 0.653 8.467 1.00 95.56 113 TRP A C 1
ATOM 880 O O . TRP A 1 113 ? -6.401 1.471 8.277 1.00 95.56 113 TRP A O 1
ATOM 890 N N . GLU A 1 114 ? -8.056 0.650 9.553 1.00 93.19 114 GLU A N 1
ATOM 891 C CA . GLU A 1 114 ? -7.919 1.580 10.668 1.00 93.19 114 GLU A CA 1
ATOM 892 C C . GLU A 1 114 ? -7.759 0.777 11.962 1.00 93.19 114 GLU A C 1
ATOM 894 O O . GLU A 1 114 ? -8.425 -0.251 12.160 1.00 93.19 114 GLU A O 1
ATOM 899 N N . ARG A 1 115 ? -6.893 1.231 12.869 1.00 89.31 115 ARG A N 1
ATOM 900 C CA . ARG A 1 115 ? -6.847 0.686 14.226 1.00 89.31 115 ARG A CA 1
ATOM 901 C C . ARG A 1 115 ? -8.074 1.110 15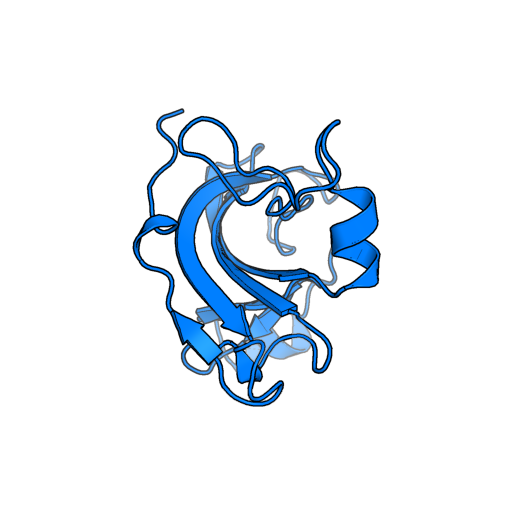.016 1.00 89.31 115 ARG A C 1
ATOM 903 O O . ARG A 1 115 ? -8.386 2.286 15.153 1.00 89.31 115 ARG A O 1
ATOM 910 N N . SER A 1 116 ? -8.729 0.129 15.626 1.00 81.50 116 SER A N 1
ATOM 911 C CA . SER A 1 116 ? -9.819 0.359 16.569 1.00 81.50 116 SER A CA 1
ATOM 912 C C . SER A 1 116 ? -9.368 1.283 17.704 1.00 81.50 116 SER A C 1
ATOM 914 O O . SER A 1 116 ? -8.454 0.950 18.461 1.00 81.50 116 SER A O 1
ATOM 916 N N . GLN A 1 117 ? -10.057 2.412 17.881 1.00 67.81 117 GLN A N 1
ATOM 917 C CA . GLN A 1 117 ? -9.748 3.372 18.947 1.00 67.81 117 GLN A CA 1
ATOM 918 C C . GLN A 1 117 ? -9.897 2.771 20.357 1.00 67.81 117 GLN A C 1
ATOM 920 O O . GLN A 1 117 ? -9.181 3.162 21.276 1.00 67.81 117 GLN A O 1
ATOM 925 N N . GLY A 1 118 ? -10.788 1.784 20.533 1.00 66.06 118 GLY A N 1
ATOM 926 C CA . GLY A 1 118 ? -11.014 1.122 21.825 1.00 66.06 118 GLY A CA 1
ATOM 927 C C . GLY A 1 118 ? -9.978 0.049 22.170 1.00 66.06 118 GLY A C 1
ATOM 928 O O . GLY A 1 118 ? -9.753 -0.247 23.340 1.00 66.06 118 GLY A O 1
ATOM 929 N N . THR A 1 119 ? -9.326 -0.532 21.162 1.00 66.31 119 THR A N 1
ATOM 930 C CA . THR A 1 119 ? -8.263 -1.525 21.330 1.00 66.31 119 THR A CA 1
ATOM 931 C C . THR A 1 119 ? -7.232 -1.299 20.231 1.00 66.31 119 THR A C 1
ATOM 933 O O . THR A 1 119 ? -7.384 -1.808 19.123 1.00 66.31 119 THR A O 1
ATOM 936 N N . ARG A 1 120 ? -6.148 -0.570 20.542 1.00 68.44 120 ARG A N 1
ATOM 937 C CA . ARG A 1 120 ? -5.026 -0.243 19.625 1.00 68.44 120 ARG A CA 1
ATOM 938 C C . ARG A 1 120 ? -4.341 -1.455 18.957 1.00 68.44 120 ARG A C 1
ATOM 940 O O . ARG A 1 120 ? -3.364 -1.294 18.244 1.00 68.44 120 ARG A O 1
ATOM 947 N N . TRP A 1 121 ? -4.840 -2.663 19.184 1.00 75.81 121 TRP A N 1
ATOM 948 C CA . TRP A 1 121 ? -4.325 -3.929 18.674 1.00 75.81 121 TRP A CA 1
ATOM 949 C C . TRP A 1 121 ? -5.240 -4.589 17.638 1.00 75.81 121 TRP A C 1
ATOM 951 O O . TRP A 1 121 ? -4.863 -5.607 17.067 1.00 75.81 121 TRP A O 1
ATOM 961 N N . LYS A 1 122 ? -6.444 -4.052 17.395 1.00 90.31 122 LYS A N 1
ATOM 962 C CA . LYS A 1 122 ? -7.394 -4.626 16.436 1.00 90.31 122 LYS A CA 1
ATOM 963 C C . LYS A 1 122 ? -7.511 -3.756 15.190 1.00 90.31 122 LYS A C 1
ATOM 965 O O . LYS A 1 122 ? -7.867 -2.584 15.286 1.00 90.31 122 LYS A O 1
ATOM 970 N N . TRP A 1 123 ? -7.298 -4.369 14.032 1.00 93.88 123 TRP A N 1
ATOM 971 C CA . TRP A 1 123 ? -7.542 -3.760 12.728 1.00 93.88 123 TRP A CA 1
ATOM 972 C C . TRP A 1 123 ? -9.009 -3.890 12.313 1.00 93.88 123 TRP A C 1
ATOM 974 O O . TRP A 1 123 ? -9.626 -4.948 12.472 1.00 93.88 123 TRP A O 1
ATOM 984 N N . VAL A 1 124 ? -9.565 -2.810 11.771 1.00 94.81 124 VAL A N 1
ATOM 985 C CA . VAL A 1 124 ? -10.919 -2.743 11.220 1.00 94.81 124 VAL A CA 1
ATOM 986 C C . VAL A 1 124 ? -10.822 -2.332 9.759 1.00 94.81 124 VAL A C 1
ATOM 988 O O . VAL A 1 124 ? -10.285 -1.274 9.438 1.00 94.81 124 VAL A O 1
ATOM 991 N N . ARG A 1 125 ? -11.348 -3.172 8.864 1.00 95.50 125 ARG A N 1
ATOM 992 C CA . ARG A 1 125 ? -11.392 -2.862 7.434 1.00 95.50 125 ARG A CA 1
ATOM 993 C C . ARG A 1 125 ? -12.492 -1.840 7.157 1.00 95.50 125 ARG A C 1
ATOM 995 O O . ARG A 1 125 ? -13.651 -2.100 7.482 1.00 95.50 125 ARG A O 1
ATOM 1002 N N . ARG A 1 126 ? -12.143 -0.733 6.505 1.00 94.62 126 ARG A N 1
ATOM 1003 C CA . ARG A 1 126 ? -13.071 0.316 6.061 1.00 94.62 126 ARG A CA 1
ATOM 1004 C C . ARG A 1 126 ? -13.263 0.211 4.553 1.00 94.62 126 ARG A C 1
ATOM 1006 O O . ARG A 1 126 ? -12.431 0.656 3.769 1.00 94.62 126 ARG A O 1
ATOM 1013 N N . ARG A 1 127 ? -14.329 -0.467 4.133 1.00 94.56 127 ARG A N 1
ATOM 1014 C CA . ARG A 1 127 ? -14.585 -0.754 2.709 1.00 94.56 127 ARG A CA 1
ATOM 1015 C C . ARG A 1 127 ? -15.001 0.489 1.927 1.00 94.56 127 ARG A C 1
ATOM 1017 O O . ARG A 1 127 ? -14.812 0.526 0.722 1.00 94.56 127 ARG A O 1
ATOM 1024 N N . GLU A 1 128 ? -15.524 1.493 2.617 1.00 91.94 128 GLU A N 1
ATOM 1025 C CA . GLU A 1 128 ? -15.879 2.803 2.080 1.00 91.94 128 GLU A CA 1
ATOM 1026 C C . GLU A 1 128 ? -14.684 3.553 1.468 1.00 91.94 128 GLU A C 1
ATOM 1028 O O . GLU A 1 128 ? -14.888 4.399 0.605 1.00 91.94 128 GLU A O 1
ATOM 1033 N N . TYR A 1 129 ? -13.450 3.206 1.855 1.00 91.50 129 TYR A N 1
ATOM 1034 C CA . TYR A 1 129 ? -12.225 3.797 1.309 1.00 91.50 129 TYR A CA 1
ATOM 1035 C C . TYR A 1 129 ? -11.540 2.933 0.242 1.00 91.50 129 TYR A C 1
ATOM 1037 O O . TYR A 1 129 ? -10.444 3.265 -0.193 1.00 91.50 129 TYR A O 1
ATOM 1045 N N . ALA A 1 130 ? -12.157 1.825 -0.182 1.00 92.88 130 ALA A N 1
ATOM 1046 C CA . ALA A 1 130 ? -11.641 0.988 -1.260 1.00 92.88 130 ALA A CA 1
ATOM 1047 C C . ALA A 1 130 ? -12.310 1.370 -2.586 1.00 92.88 130 ALA A C 1
ATOM 1049 O O . ALA A 1 130 ? -13.445 0.973 -2.856 1.00 92.88 130 ALA A O 1
ATOM 1050 N N . PHE A 1 131 ? -11.610 2.143 -3.409 1.00 91.38 131 PHE A N 1
ATOM 1051 C CA . PHE A 1 131 ? -12.114 2.630 -4.691 1.00 91.38 131 PHE A CA 1
ATOM 1052 C C . PHE A 1 131 ? -10.980 2.847 -5.699 1.00 91.38 131 PHE A C 1
ATOM 1054 O O . PHE A 1 131 ? -9.805 2.967 -5.335 1.00 91.38 131 PHE A O 1
ATOM 1061 N N . ASP A 1 132 ? -11.352 2.855 -6.975 1.00 92.25 132 ASP A N 1
ATOM 1062 C CA . ASP A 1 132 ? -10.473 3.134 -8.108 1.00 92.25 132 ASP A CA 1
ATOM 1063 C C . ASP A 1 132 ? -10.442 4.646 -8.381 1.00 92.25 132 ASP A C 1
ATOM 1065 O O . ASP A 1 132 ? -11.482 5.307 -8.347 1.00 92.25 132 ASP A O 1
ATOM 1069 N N . TYR A 1 133 ? -9.262 5.187 -8.675 1.00 87.31 133 TYR A N 1
ATOM 1070 C CA . TYR A 1 133 ? -9.117 6.542 -9.193 1.00 87.31 133 TYR A CA 1
ATOM 1071 C C . TYR A 1 133 ? -9.248 6.483 -10.712 1.00 87.31 133 TYR A C 1
ATOM 1073 O O . TYR A 1 133 ? -8.420 5.892 -11.407 1.00 87.31 133 TYR A O 1
ATOM 1081 N N . SER A 1 134 ? -10.307 7.085 -11.240 1.00 63.91 134 SER A N 1
ATOM 1082 C CA . SER A 1 134 ? -10.404 7.376 -12.668 1.00 63.91 134 SER A CA 1
ATOM 1083 C C . SER A 1 134 ? -9.449 8.525 -12.990 1.00 63.91 134 SER A C 1
ATOM 1085 O O . SER A 1 134 ? -9.691 9.650 -12.555 1.00 63.91 134 SER A O 1
ATOM 1087 N N . GLY A 1 135 ? -8.352 8.211 -13.685 1.00 54.25 135 GLY A N 1
ATOM 1088 C CA . GLY A 1 135 ? -7.453 9.203 -14.284 1.00 54.25 135 GLY A CA 1
ATOM 1089 C C . GLY A 1 135 ? -8.097 9.961 -15.437 1.00 54.25 135 GLY A C 1
ATOM 1090 O O . GLY A 1 135 ? -9.010 9.392 -16.082 1.00 54.25 135 GLY A O 1
#

Sequence (135 aa):
MKPDYDDIKSRLGEPLWYDRHGVPRYDPFEPGMCGVYAEYVALLEIACQACGRRFTVAVDLDSVECVGWQDRTGLSVLPGVDKPGAFCYGDPPRHECIGDTMSSDVCRIVEFWERSQGTRWKWVRRREYAFDYSG

Secondary structure (DSSP, 8-state):
-----HHHHHHH-S-SEE-TT--EE-SPP-GGGS-TTEEEEEEEEEEETTT--EEEEEEEEEHHHHHHTB-TTS-B---BTTB-TT----SPPP-SSS-S---EEEEEEEEEEEE-TT-TT-EEE-GGG--B---

Organism: Desulfofundulus kuznetsovii (strain DSM 6115 / VKM B-1805 / 17) (NCBI:txid760568)

Foldseek 3Di:
DADQCCVPCVPLPQAPAAELRLHGHNDPDDPCVHDPQFQKKWFFWKAWPFPRDIGTYMDTDHPVNQQVQADPVSHRDPQDLAGRRSPASFFHRDDPGPDDHTGIDTFWGQWMWGQDPVDNPDIDTDCVRTGGHDD

pLDDT: mean 87.93, std 10.01, range [54.25, 98.06]

Radius of gyration: 15.04 Å; chains: 1; bounding box: 35×39×40 Å